Protein AF-A0A0F9VJ60-F1 (afdb_monomer_lite)

Secondary structure (DSSP, 8-state):
--HHHHHHHHHHHHHHHHHHHHHHHHHHHHHHHHHHHHHHHHH-TT-EE-S-SSS--EE--HHHHHHHHHHHHHHHHHHHHHHHHHHHHHHHHHHHHHHHHHHHHHHHHHHHTT-

Organism: NCBI:txid412755

Structure (mmCIF, N/CA/C/O backbone):
data_AF-A0A0F9VJ60-F1
#
_entry.id   AF-A0A0F9VJ60-F1
#
loop_
_atom_site.group_PDB
_atom_site.id
_atom_site.type_symbol
_atom_site.label_atom_id
_atom_site.label_alt_id
_atom_site.label_comp_id
_atom_site.label_asym_id
_atom_site.label_entity_id
_atom_site.label_seq_id
_atom_site.pdbx_PDB_ins_code
_atom_site.Cartn_x
_atom_site.Cartn_y
_atom_site.Cartn_z
_atom_site.occupancy
_atom_site.B_iso_or_equiv
_atom_site.auth_seq_id
_atom_site.auth_comp_id
_atom_site.auth_asym_id
_atom_site.auth_atom_id
_atom_site.pdbx_PDB_model_num
ATOM 1 N N . MET A 1 1 ? -27.289 -34.383 10.395 1.00 58.41 1 MET A N 1
ATOM 2 C CA . MET A 1 1 ? -25.890 -33.901 10.324 1.00 58.41 1 MET A CA 1
ATOM 3 C C . MET A 1 1 ? -25.323 -33.913 11.731 1.00 58.41 1 MET A C 1
ATOM 5 O O . MET A 1 1 ? -25.956 -33.350 12.614 1.00 58.41 1 MET A O 1
ATOM 9 N N . ASN A 1 2 ? -24.210 -34.610 11.958 1.00 81.31 2 ASN A N 1
ATOM 10 C CA . ASN A 1 2 ? -23.612 -34.744 13.290 1.00 81.31 2 ASN A CA 1
ATOM 11 C C . ASN A 1 2 ? -22.834 -33.462 13.659 1.00 81.31 2 ASN A C 1
ATOM 13 O O . ASN A 1 2 ? -22.365 -32.760 12.762 1.00 81.31 2 ASN A O 1
ATOM 17 N N . LYS A 1 3 ? -22.679 -33.135 14.951 1.00 82.12 3 LYS A N 1
ATOM 18 C CA . LYS A 1 3 ? -22.062 -31.863 15.404 1.00 82.12 3 LYS A CA 1
ATOM 19 C C . LYS A 1 3 ? -20.681 -31.603 14.775 1.00 82.12 3 LYS A C 1
ATOM 21 O O . LYS A 1 3 ? -20.392 -30.477 14.384 1.00 82.12 3 LYS A O 1
ATOM 26 N N . GLN A 1 4 ? -19.866 -32.645 14.609 1.00 86.06 4 GLN A N 1
ATOM 27 C CA . GLN A 1 4 ? -18.557 -32.558 13.948 1.00 86.06 4 GLN A CA 1
ATOM 28 C C . GLN A 1 4 ? -18.644 -32.151 12.468 1.00 86.06 4 GLN A C 1
ATOM 30 O O . GLN A 1 4 ? -17.876 -31.301 12.033 1.00 86.06 4 GLN A O 1
ATOM 35 N N . GLN A 1 5 ? -19.630 -32.652 11.719 1.00 88.00 5 GLN A N 1
ATOM 36 C CA . GLN A 1 5 ? -19.808 -32.319 10.297 1.00 88.00 5 GLN A CA 1
ATOM 37 C C . GLN A 1 5 ? -20.211 -30.850 10.090 1.00 88.00 5 GLN A C 1
ATOM 39 O O . GLN A 1 5 ? -19.849 -30.235 9.090 1.00 88.00 5 GLN A O 1
ATOM 44 N N . LEU A 1 6 ? -20.965 -30.275 11.035 1.00 86.88 6 LEU A N 1
ATOM 45 C CA . LEU A 1 6 ? -21.300 -28.846 11.034 1.00 86.88 6 LEU A CA 1
ATOM 46 C C . LEU A 1 6 ? -20.057 -27.984 11.275 1.00 86.88 6 LEU A C 1
ATOM 48 O O . LEU A 1 6 ? -19.849 -27.009 10.557 1.00 86.88 6 LEU A O 1
ATOM 52 N N . ILE A 1 7 ? -19.228 -28.358 12.252 1.00 87.56 7 ILE A N 1
ATOM 53 C CA . ILE A 1 7 ? -17.991 -27.639 12.582 1.00 87.56 7 ILE A CA 1
ATOM 54 C C . ILE A 1 7 ? -17.024 -27.664 11.397 1.00 87.56 7 ILE A C 1
ATOM 56 O O . ILE A 1 7 ? -16.535 -26.612 10.993 1.00 87.56 7 ILE A O 1
ATOM 60 N N . GLU A 1 8 ? -16.803 -28.833 10.793 1.00 86.25 8 GLU A N 1
ATOM 61 C CA . GLU A 1 8 ? -15.954 -28.963 9.605 1.00 86.25 8 GLU A CA 1
ATOM 62 C C . GLU A 1 8 ? -16.478 -28.109 8.449 1.00 86.25 8 GLU A C 1
ATOM 64 O O . GLU A 1 8 ? -15.718 -27.357 7.840 1.00 86.25 8 GLU A O 1
ATOM 69 N N . LYS A 1 9 ? -17.789 -28.152 8.180 1.00 90.50 9 LYS A N 1
ATOM 70 C CA . LYS A 1 9 ? -18.402 -27.349 7.116 1.00 90.50 9 LYS A CA 1
ATOM 71 C C . LYS A 1 9 ? -18.150 -25.849 7.311 1.00 90.50 9 LYS A C 1
ATOM 73 O O . LYS A 1 9 ? -17.712 -25.192 6.366 1.00 90.50 9 LYS A O 1
ATOM 78 N N . TYR A 1 10 ? -18.405 -25.310 8.506 1.00 90.56 10 TYR A N 1
ATOM 79 C CA . TYR A 1 10 ? -18.217 -23.879 8.779 1.00 90.56 10 TYR A CA 1
ATOM 80 C C . TYR A 1 10 ? -16.745 -23.468 8.785 1.00 90.56 10 TYR A C 1
ATOM 82 O O . TYR A 1 10 ? -16.410 -22.415 8.244 1.00 90.56 10 TYR A O 1
ATOM 90 N N . PHE A 1 11 ? -15.858 -24.313 9.317 1.00 91.69 11 PHE A N 1
ATOM 91 C CA . PHE A 1 11 ? -14.417 -24.074 9.283 1.00 91.69 11 PHE A CA 1
ATOM 92 C C . PHE A 1 11 ? -13.904 -23.937 7.844 1.00 91.69 11 PHE A C 1
ATOM 94 O O . PHE A 1 11 ? -13.225 -22.964 7.514 1.00 91.69 11 PHE A O 1
ATOM 101 N N . TRP A 1 12 ? -14.277 -24.863 6.955 1.00 92.69 12 TRP A N 1
ATOM 102 C CA . TRP A 1 12 ? -13.870 -24.816 5.548 1.00 92.69 12 TRP A CA 1
ATOM 103 C C . TRP A 1 12 ? -14.513 -23.668 4.773 1.00 92.69 12 TRP A C 1
ATOM 105 O O . TRP A 1 12 ? -13.903 -23.116 3.856 1.00 92.69 12 TRP A O 1
ATOM 115 N N . GLU A 1 13 ? -15.743 -23.285 5.111 1.00 91.88 13 GLU A N 1
ATOM 116 C CA . GLU A 1 13 ? -16.381 -22.114 4.514 1.00 91.88 13 GLU A CA 1
ATOM 117 C C . GLU A 1 13 ? -15.654 -20.820 4.899 1.00 91.88 13 GLU A C 1
ATOM 119 O O . GLU A 1 13 ? -15.341 -20.011 4.023 1.00 91.88 13 GLU A O 1
ATOM 124 N N . GLN A 1 14 ? -15.318 -20.657 6.180 1.00 91.94 14 GLN A N 1
ATOM 125 C CA . GLN A 1 14 ? -14.538 -19.523 6.661 1.00 91.94 14 GLN A CA 1
ATOM 126 C C . GLN A 1 14 ? -13.141 -19.505 6.032 1.00 91.94 14 GLN A C 1
ATOM 128 O O . GLN A 1 14 ? -12.744 -18.494 5.455 1.00 91.94 14 GLN A O 1
ATOM 133 N N . LYS A 1 15 ? -12.418 -20.631 6.059 1.00 91.50 15 LYS A N 1
ATOM 134 C CA . LYS A 1 15 ? -11.063 -20.702 5.496 1.00 91.50 15 LYS A CA 1
ATOM 135 C C . LYS A 1 15 ? -11.028 -20.408 4.008 1.00 91.50 15 LYS A C 1
ATOM 137 O O . LYS A 1 15 ? -10.141 -19.701 3.544 1.00 91.50 15 LYS A O 1
ATOM 142 N N . ARG A 1 16 ? -12.023 -20.875 3.257 1.00 93.62 16 ARG A N 1
ATOM 143 C CA . ARG A 1 16 ? -12.156 -20.537 1.839 1.00 93.62 16 ARG A CA 1
ATOM 144 C C . ARG A 1 16 ? -12.363 -19.039 1.626 1.00 93.62 16 ARG A C 1
ATOM 146 O O . ARG A 1 16 ? -11.722 -18.480 0.745 1.00 93.62 16 ARG A O 1
ATOM 153 N N . LYS A 1 17 ? -13.223 -18.387 2.419 1.00 92.88 17 LYS A N 1
ATOM 154 C CA . LYS A 1 17 ? -13.431 -16.930 2.334 1.00 92.88 17 LYS A CA 1
ATOM 155 C C . LYS A 1 17 ? -12.144 -16.167 2.646 1.00 92.88 17 LYS A C 1
ATOM 157 O O . LYS A 1 17 ? -11.799 -15.259 1.896 1.00 92.88 17 LYS A O 1
ATOM 162 N N . GLU A 1 18 ? -11.409 -16.568 3.682 1.00 93.12 18 GLU A N 1
ATOM 163 C CA . GLU A 1 18 ? -10.115 -15.968 4.042 1.00 93.12 18 GLU A CA 1
ATOM 164 C C . GLU A 1 18 ? -9.089 -16.112 2.909 1.00 93.12 18 GLU A C 1
ATOM 166 O O . GLU A 1 18 ? -8.468 -15.127 2.509 1.00 93.12 18 GLU A O 1
ATOM 171 N N . VAL A 1 19 ? -8.954 -17.313 2.337 1.00 95.56 19 VAL A N 1
ATOM 172 C CA . VAL A 1 19 ? -8.033 -17.576 1.221 1.00 95.56 19 VAL A CA 1
ATOM 173 C C . VAL A 1 19 ? -8.417 -16.771 -0.018 1.00 95.56 19 VAL A C 1
ATOM 175 O O . VAL A 1 19 ? -7.561 -16.095 -0.580 1.00 95.56 19 VAL A O 1
ATOM 178 N N . ILE A 1 20 ? -9.691 -16.784 -0.426 1.00 95.56 20 ILE A N 1
ATOM 179 C CA . ILE A 1 20 ? -10.157 -16.017 -1.593 1.00 95.56 20 ILE A CA 1
ATOM 180 C C . ILE A 1 20 ? -9.902 -14.525 -1.383 1.00 95.56 20 ILE A C 1
ATOM 182 O O . ILE A 1 20 ? -9.357 -13.870 -2.266 1.00 95.56 20 ILE A O 1
ATOM 186 N N . THR A 1 21 ? -10.239 -13.996 -0.206 1.00 94.62 21 THR A N 1
ATOM 187 C CA . THR A 1 21 ? -10.010 -12.583 0.124 1.00 94.62 21 THR A CA 1
ATOM 188 C C . THR A 1 21 ? -8.527 -12.236 0.048 1.00 94.62 21 THR A C 1
ATOM 190 O O . THR A 1 21 ? -8.158 -11.243 -0.569 1.00 94.62 21 THR A O 1
ATOM 193 N N . THR A 1 22 ? -7.665 -13.088 0.604 1.00 96.00 22 THR A N 1
ATOM 194 C CA . THR A 1 22 ? -6.210 -12.890 0.579 1.00 96.00 22 THR A CA 1
ATOM 195 C C . THR A 1 22 ? -5.672 -12.888 -0.852 1.00 96.00 22 THR A C 1
ATOM 197 O O . THR A 1 22 ? -4.907 -12.000 -1.223 1.00 96.00 22 THR A O 1
ATOM 200 N N . VAL A 1 23 ? -6.110 -13.835 -1.687 1.00 97.00 23 VAL A N 1
ATOM 201 C CA . VAL A 1 23 ? -5.720 -13.901 -3.103 1.00 97.00 23 VAL A CA 1
ATOM 202 C C . VAL A 1 23 ? -6.180 -12.652 -3.854 1.00 97.00 23 VAL A C 1
ATOM 204 O O . VAL A 1 23 ? -5.394 -12.071 -4.597 1.00 97.00 23 VAL A O 1
ATOM 207 N N . LEU A 1 24 ? -7.415 -12.192 -3.631 1.00 96.88 24 LEU A N 1
ATOM 208 C CA . LEU A 1 24 ? -7.934 -10.972 -4.253 1.00 96.88 24 LEU A CA 1
ATOM 209 C C . LEU A 1 24 ? -7.139 -9.728 -3.843 1.00 96.88 24 LEU A C 1
ATOM 211 O O . LEU A 1 24 ? -6.864 -8.887 -4.696 1.00 96.88 24 LEU A O 1
ATOM 215 N N . ILE A 1 25 ? -6.725 -9.626 -2.577 1.00 96.50 25 ILE A N 1
ATOM 216 C CA . ILE A 1 25 ? -5.869 -8.531 -2.099 1.00 96.50 25 ILE A CA 1
ATOM 217 C C . ILE A 1 25 ? -4.517 -8.554 -2.819 1.00 96.50 25 ILE A C 1
ATOM 219 O O . ILE A 1 25 ? -4.088 -7.524 -3.334 1.00 96.50 25 ILE A O 1
ATOM 223 N N . ILE A 1 26 ? -3.866 -9.718 -2.910 1.00 96.75 26 ILE A N 1
ATOM 224 C CA . ILE A 1 26 ? -2.574 -9.858 -3.601 1.00 96.75 26 ILE A CA 1
ATOM 225 C C . ILE A 1 26 ? -2.709 -9.466 -5.076 1.00 96.75 26 ILE A C 1
ATOM 227 O O . ILE A 1 26 ? -1.915 -8.672 -5.576 1.00 96.75 26 ILE A O 1
ATOM 231 N N . VAL A 1 27 ? -3.737 -9.971 -5.765 1.00 97.44 27 VAL A N 1
ATOM 232 C CA . VAL A 1 27 ? -4.007 -9.619 -7.167 1.00 97.44 27 VAL A CA 1
ATOM 233 C C . VAL A 1 27 ? -4.266 -8.119 -7.314 1.00 97.44 27 VAL A C 1
ATOM 235 O O . VAL A 1 27 ? -3.711 -7.494 -8.214 1.00 97.44 27 VAL A O 1
ATOM 238 N N . GLY A 1 28 ? -5.043 -7.519 -6.410 1.00 96.94 28 GLY A N 1
ATOM 239 C CA . GLY A 1 28 ? -5.298 -6.079 -6.396 1.00 96.94 28 GLY A CA 1
ATOM 240 C C . GLY A 1 28 ? -4.017 -5.251 -6.258 1.00 96.94 28 GLY A C 1
ATOM 241 O O . GLY A 1 28 ? -3.820 -4.299 -7.010 1.00 96.94 28 GLY A O 1
ATOM 242 N N . ILE A 1 29 ? -3.109 -5.648 -5.361 1.00 96.25 29 ILE A N 1
ATOM 243 C CA . ILE A 1 29 ? -1.803 -4.995 -5.188 1.00 96.25 29 ILE A CA 1
ATOM 244 C C . ILE A 1 29 ? -0.958 -5.116 -6.462 1.00 96.25 29 ILE A C 1
ATOM 246 O O . ILE A 1 29 ? -0.391 -4.123 -6.912 1.00 96.25 29 ILE A O 1
ATOM 250 N N . LEU A 1 30 ? -0.902 -6.298 -7.082 1.00 97.06 30 LEU A N 1
ATOM 251 C CA . LEU A 1 30 ? -0.154 -6.499 -8.329 1.00 97.06 30 LEU A CA 1
ATOM 252 C C . LEU A 1 30 ? -0.692 -5.627 -9.472 1.00 97.06 30 LEU A C 1
ATOM 254 O O . LEU A 1 30 ? 0.095 -5.041 -10.216 1.00 97.06 30 LEU A O 1
ATOM 258 N N . VAL A 1 31 ? -2.017 -5.500 -9.590 1.00 97.56 31 VAL A N 1
ATOM 259 C CA . VAL A 1 31 ? -2.656 -4.612 -10.574 1.00 97.56 31 VAL A CA 1
ATOM 260 C C . VAL A 1 31 ? -2.311 -3.149 -10.295 1.00 97.56 31 VAL A C 1
ATOM 262 O O . VAL A 1 31 ? -1.965 -2.425 -11.226 1.00 97.56 31 VAL A O 1
ATOM 265 N N . LEU A 1 32 ? -2.347 -2.709 -9.034 1.00 96.50 32 LEU A N 1
ATOM 266 C CA . LEU A 1 32 ? -1.962 -1.344 -8.660 1.00 96.50 32 LEU A CA 1
ATOM 267 C C . LEU A 1 32 ? -0.504 -1.043 -9.013 1.00 96.50 32 LEU A C 1
ATOM 269 O O . LEU A 1 32 ? -0.234 -0.018 -9.633 1.00 96.50 32 LEU A O 1
ATOM 273 N N . ILE A 1 33 ? 0.420 -1.947 -8.676 1.00 97.44 33 ILE A N 1
ATOM 274 C CA . ILE A 1 33 ? 1.840 -1.835 -9.036 1.00 97.44 33 ILE A CA 1
ATOM 275 C C . ILE A 1 33 ? 1.987 -1.666 -10.550 1.00 97.44 33 ILE A C 1
ATOM 277 O O . ILE A 1 33 ? 2.665 -0.750 -11.011 1.00 97.44 33 ILE A O 1
ATOM 281 N N . TYR A 1 34 ? 1.312 -2.510 -11.329 1.00 96.88 34 TYR A N 1
ATOM 282 C CA . TYR A 1 34 ? 1.361 -2.447 -12.785 1.00 96.88 34 TYR A CA 1
ATOM 283 C C . TYR A 1 34 ? 0.826 -1.114 -13.337 1.00 96.88 34 TYR A C 1
ATOM 285 O O . TYR A 1 34 ? 1.474 -0.491 -14.179 1.00 96.88 34 TYR A O 1
ATOM 293 N N . LEU A 1 35 ? -0.316 -0.634 -12.831 1.00 97.56 35 LEU A N 1
ATOM 294 C CA . LEU A 1 35 ? -0.905 0.645 -13.242 1.00 97.56 35 LEU A CA 1
ATOM 295 C C . LEU A 1 35 ? 0.000 1.835 -12.906 1.00 97.56 35 LEU A C 1
ATOM 297 O O . LEU A 1 35 ? 0.200 2.702 -13.755 1.00 97.56 35 LEU A O 1
ATOM 301 N N . ILE A 1 36 ? 0.580 1.863 -11.702 1.00 96.19 36 ILE A N 1
ATOM 302 C CA . ILE A 1 36 ? 1.548 2.891 -11.293 1.00 96.19 36 ILE A CA 1
ATOM 303 C C . ILE A 1 36 ? 2.757 2.872 -12.231 1.00 96.19 36 ILE A C 1
ATOM 305 O O . ILE A 1 36 ? 3.192 3.927 -12.689 1.00 96.19 36 ILE A O 1
ATOM 309 N N . GLY A 1 37 ? 3.259 1.682 -12.571 1.00 95.81 37 GLY A N 1
ATOM 310 C CA . GLY A 1 37 ? 4.351 1.510 -13.523 1.00 95.81 37 GLY A CA 1
ATOM 311 C C . GLY A 1 37 ? 4.043 2.100 -14.899 1.00 95.81 37 GLY A C 1
ATOM 312 O O . GLY A 1 37 ? 4.852 2.855 -15.434 1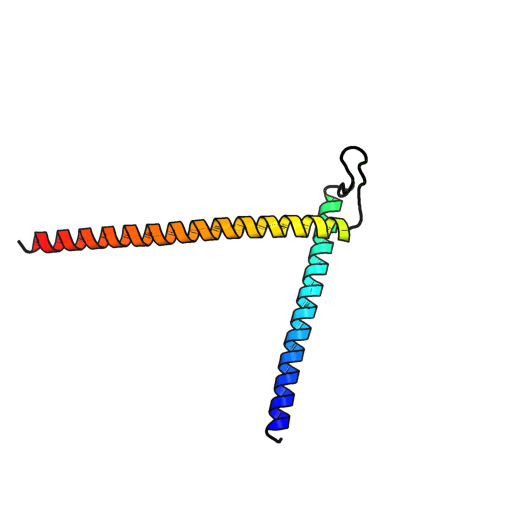.00 95.81 37 GLY A O 1
ATOM 313 N N . ILE A 1 38 ? 2.856 1.816 -15.452 1.00 96.56 38 ILE A N 1
ATOM 314 C CA . ILE A 1 38 ? 2.411 2.382 -16.738 1.00 96.56 38 ILE A CA 1
ATOM 315 C C . ILE A 1 38 ? 2.335 3.905 -16.661 1.00 96.56 38 ILE A C 1
ATOM 317 O O . ILE A 1 38 ? 2.837 4.592 -17.550 1.00 96.56 38 ILE A O 1
ATOM 321 N N . ILE A 1 39 ? 1.686 4.438 -15.623 1.00 96.50 39 ILE A N 1
ATOM 322 C CA . ILE A 1 39 ? 1.503 5.884 -15.458 1.00 96.50 39 ILE A CA 1
ATOM 323 C C . ILE A 1 39 ? 2.864 6.573 -15.344 1.00 96.50 39 ILE A C 1
ATOM 325 O O . ILE A 1 39 ? 3.088 7.577 -16.015 1.00 96.50 39 ILE A O 1
ATOM 329 N N . SER A 1 40 ? 3.784 6.007 -14.560 1.00 94.88 40 SER A N 1
ATOM 330 C CA . SER A 1 40 ? 5.137 6.536 -14.414 1.00 94.88 40 SER A CA 1
ATOM 331 C C . SER A 1 40 ? 5.883 6.551 -15.741 1.00 94.88 40 SER A C 1
ATOM 333 O O . SER A 1 40 ? 6.425 7.587 -16.096 1.00 94.88 40 SER A O 1
ATOM 335 N N . LEU A 1 41 ? 5.888 5.445 -16.490 1.00 95.00 41 LEU A N 1
ATOM 336 C CA . LEU A 1 41 ? 6.596 5.363 -17.775 1.00 95.00 41 LEU A CA 1
ATOM 337 C C . LEU A 1 41 ? 5.964 6.231 -18.866 1.00 95.00 41 LEU A C 1
ATOM 339 O O . LEU A 1 41 ? 6.620 6.599 -19.834 1.00 95.00 41 LEU A O 1
ATOM 343 N N . LYS A 1 42 ? 4.682 6.579 -18.722 1.00 95.62 42 LYS A N 1
ATOM 344 C CA . LYS A 1 42 ? 4.023 7.545 -19.602 1.00 95.62 42 LYS A CA 1
ATOM 345 C C . LYS A 1 42 ? 4.484 8.982 -19.334 1.00 95.62 42 LYS A C 1
ATOM 347 O O . LYS A 1 42 ? 4.474 9.789 -20.258 1.00 95.62 42 LYS A O 1
ATOM 352 N N . ILE A 1 43 ? 4.826 9.303 -18.086 1.00 93.88 43 ILE A N 1
ATOM 353 C CA . ILE A 1 43 ? 5.317 10.627 -17.680 1.00 93.88 43 ILE A CA 1
ATOM 354 C C . ILE A 1 43 ? 6.822 10.740 -17.943 1.00 93.88 43 ILE A C 1
ATOM 356 O O . ILE A 1 43 ? 7.262 11.741 -18.498 1.00 93.88 43 ILE A O 1
ATOM 360 N N . ASP A 1 44 ? 7.579 9.705 -17.580 1.00 91.88 44 ASP A N 1
ATOM 361 C CA . ASP A 1 44 ? 9.021 9.600 -17.777 1.00 91.88 44 ASP A CA 1
ATOM 362 C C . ASP A 1 44 ? 9.370 8.285 -18.504 1.00 91.88 44 ASP A C 1
ATOM 364 O O . ASP A 1 44 ? 9.516 7.231 -17.871 1.00 91.88 44 ASP A O 1
ATOM 368 N N . PRO A 1 45 ? 9.467 8.321 -19.846 1.00 90.94 45 PRO A N 1
ATOM 369 C CA . PRO A 1 45 ? 9.749 7.140 -20.659 1.00 90.94 45 PRO A CA 1
ATOM 370 C C . PRO A 1 45 ? 11.146 6.560 -20.447 1.00 90.94 45 PRO A C 1
ATOM 372 O O . PRO A 1 45 ? 11.370 5.397 -20.787 1.00 90.94 45 PRO A O 1
ATOM 375 N N . GLU A 1 46 ? 12.084 7.345 -19.906 1.00 89.50 46 GLU A N 1
ATOM 376 C CA . GLU A 1 46 ? 13.433 6.866 -19.608 1.00 89.50 46 GLU A CA 1
ATOM 377 C C . GLU A 1 46 ? 13.422 5.874 -18.436 1.00 89.50 46 GLU A C 1
ATOM 379 O O . GLU A 1 46 ? 14.327 5.050 -18.323 1.00 89.50 46 GLU A O 1
ATOM 384 N N . GLY A 1 47 ? 12.350 5.860 -17.636 1.00 90.06 47 GLY A N 1
ATOM 385 C CA . GLY A 1 47 ? 12.146 4.922 -16.540 1.00 90.06 47 GLY A CA 1
ATOM 386 C C . GLY A 1 47 ? 12.818 5.377 -15.252 1.00 90.06 47 GLY A C 1
ATOM 387 O O . GLY A 1 47 ? 12.962 6.564 -14.991 1.00 90.06 47 GLY A O 1
ATOM 388 N N . ILE A 1 48 ? 13.188 4.423 -14.399 1.00 89.06 48 ILE A N 1
ATOM 389 C CA . ILE A 1 48 ? 13.867 4.740 -13.135 1.00 89.06 48 ILE A CA 1
ATOM 390 C C . ILE A 1 48 ? 15.353 4.434 -13.246 1.00 89.06 48 ILE A C 1
ATOM 392 O O . ILE A 1 48 ? 15.727 3.350 -13.698 1.00 89.06 48 ILE A O 1
ATOM 396 N N . ASN A 1 49 ? 16.196 5.355 -12.780 1.00 89.06 49 ASN A N 1
ATOM 397 C CA . ASN A 1 49 ? 17.611 5.068 -12.590 1.00 89.06 49 ASN A CA 1
ATOM 398 C C . ASN A 1 49 ? 17.787 4.211 -11.330 1.00 89.06 49 ASN A C 1
ATOM 400 O O . ASN A 1 49 ? 17.543 4.662 -10.212 1.00 89.06 49 ASN A O 1
ATOM 404 N N . ILE A 1 50 ? 18.195 2.966 -11.536 1.00 84.62 50 ILE A N 1
ATOM 405 C CA . ILE A 1 50 ? 18.549 1.993 -10.495 1.00 84.62 50 ILE A CA 1
ATOM 406 C C . ILE A 1 50 ? 20.070 1.782 -10.406 1.00 84.62 50 ILE A C 1
ATOM 408 O O . ILE A 1 50 ? 20.530 1.006 -9.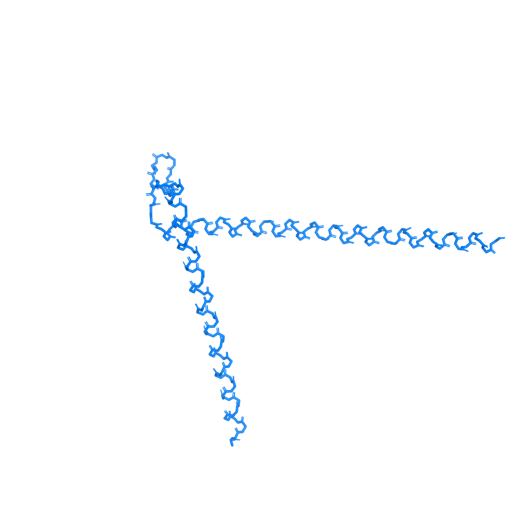571 1.00 84.62 50 ILE A O 1
ATOM 412 N N . GLY A 1 51 ? 20.847 2.468 -11.249 1.00 82.44 51 GLY A N 1
ATOM 413 C CA . GLY A 1 51 ? 22.307 2.508 -11.199 1.00 82.44 51 GLY A CA 1
ATOM 414 C C . GLY A 1 51 ? 22.853 3.558 -10.229 1.00 82.44 51 GLY A C 1
ATOM 415 O O . GLY A 1 51 ? 22.118 4.227 -9.497 1.00 82.44 51 GLY A O 1
ATOM 416 N N . SER A 1 52 ? 24.176 3.704 -10.213 1.00 83.00 52 SER A N 1
ATOM 417 C CA . SER A 1 52 ? 24.841 4.744 -9.426 1.00 83.00 52 SER A CA 1
ATOM 418 C C . SER A 1 52 ? 24.856 6.072 -10.195 1.00 83.00 52 SER A C 1
ATOM 420 O O . SER A 1 52 ? 24.472 6.150 -11.362 1.00 83.00 52 SER A O 1
ATOM 422 N N . LYS A 1 53 ? 25.315 7.150 -9.549 1.00 82.81 53 LYS A N 1
ATOM 423 C CA . LYS A 1 53 ? 25.531 8.427 -10.249 1.00 82.81 53 LYS A CA 1
ATOM 424 C C . LYS A 1 53 ? 26.656 8.351 -11.289 1.00 82.81 53 LYS A C 1
ATOM 426 O O . LYS A 1 53 ? 26.660 9.155 -12.212 1.00 82.81 53 LYS A O 1
ATOM 431 N N . GLU A 1 54 ? 27.599 7.429 -11.111 1.00 89.50 54 GLU A N 1
ATOM 432 C CA . GLU A 1 54 ? 28.774 7.261 -11.974 1.00 89.50 54 GLU A CA 1
ATOM 433 C C . GLU A 1 54 ? 28.479 6.311 -13.144 1.00 89.50 54 GLU A C 1
ATOM 435 O O . GLU A 1 54 ? 28.961 6.532 -14.250 1.00 89.50 54 GLU A O 1
ATOM 440 N N . GLU A 1 55 ? 27.615 5.316 -12.925 1.00 86.50 55 GLU A N 1
ATOM 441 C CA . GLU A 1 55 ? 27.138 4.372 -13.938 1.00 86.50 55 GLU A CA 1
ATOM 442 C C . GLU A 1 55 ? 25.603 4.283 -13.874 1.00 86.50 55 GLU A C 1
ATOM 444 O O . GLU A 1 55 ? 25.050 3.391 -13.214 1.00 86.50 55 GLU A O 1
ATOM 449 N N . PRO A 1 56 ? 24.886 5.236 -14.504 1.00 85.88 56 PRO A N 1
ATOM 450 C CA . PRO A 1 56 ? 23.433 5.231 -14.499 1.00 85.88 56 PRO A CA 1
ATOM 451 C C . PRO A 1 56 ? 22.913 4.049 -15.316 1.00 85.88 56 PRO A C 1
ATOM 453 O O . PRO A 1 56 ? 23.324 3.817 -16.454 1.00 85.88 56 PRO A O 1
ATOM 456 N N . TYR A 1 57 ? 21.968 3.317 -14.738 1.00 86.56 57 TYR A N 1
ATOM 457 C CA . TYR A 1 57 ? 21.279 2.222 -15.405 1.00 86.56 57 TYR A CA 1
ATOM 458 C C . TYR A 1 57 ? 19.784 2.426 -15.230 1.00 86.56 57 TYR A C 1
ATOM 460 O O . TYR A 1 57 ? 19.264 2.367 -14.115 1.00 86.56 57 TYR A O 1
ATOM 468 N N . ASN A 1 58 ? 19.097 2.676 -16.341 1.00 89.81 58 ASN A N 1
ATOM 469 C CA . ASN A 1 58 ? 17.671 2.946 -16.331 1.00 89.81 58 ASN A CA 1
ATOM 470 C C . ASN A 1 58 ? 16.876 1.670 -16.616 1.00 89.81 58 ASN A C 1
ATOM 472 O O . ASN A 1 58 ? 17.095 0.993 -17.622 1.00 89.81 58 ASN A O 1
ATOM 476 N N . SER A 1 59 ? 15.922 1.356 -15.741 1.00 90.69 59 SER A N 1
ATOM 477 C CA . SER A 1 59 ? 14.949 0.292 -15.973 1.00 90.69 59 SER A CA 1
ATOM 478 C C . SER A 1 59 ? 13.629 0.868 -16.457 1.00 90.69 59 SER A C 1
ATOM 480 O O . SER A 1 59 ? 12.962 1.617 -15.743 1.00 90.69 59 SER A O 1
ATOM 482 N N . THR A 1 60 ? 13.198 0.392 -17.622 1.00 92.94 60 THR A N 1
ATOM 483 C CA . THR A 1 60 ? 11.870 0.636 -18.203 1.00 92.94 60 THR A CA 1
ATOM 484 C C . THR A 1 60 ? 10.894 -0.520 -17.958 1.00 92.94 60 THR A C 1
ATOM 486 O O . THR A 1 60 ? 9.786 -0.538 -18.492 1.00 92.94 60 THR A O 1
ATOM 489 N N . ASN A 1 61 ? 11.271 -1.512 -17.141 1.00 94.81 61 ASN A N 1
ATOM 490 C CA . ASN A 1 61 ? 10.365 -2.595 -16.772 1.00 94.81 61 ASN A CA 1
ATOM 491 C C . ASN A 1 61 ? 9.196 -2.039 -15.941 1.00 94.81 61 ASN A C 1
ATOM 493 O O . ASN A 1 61 ? 9.394 -1.561 -14.824 1.00 94.81 61 ASN A O 1
ATOM 497 N N . VAL A 1 62 ? 7.977 -2.157 -16.476 1.00 94.69 62 VAL A N 1
ATOM 498 C CA . VAL A 1 62 ? 6.738 -1.636 -15.874 1.00 94.69 62 VAL A CA 1
ATOM 499 C C . VAL A 1 62 ? 6.559 -2.098 -14.426 1.00 94.69 62 VAL A C 1
ATOM 501 O O . VAL A 1 62 ? 6.215 -1.293 -13.566 1.00 94.69 62 VAL A O 1
ATOM 504 N N . PHE A 1 63 ? 6.826 -3.372 -14.128 1.00 95.06 63 PHE A N 1
ATOM 505 C CA . PHE A 1 63 ? 6.696 -3.897 -12.769 1.00 95.06 63 PHE A CA 1
ATOM 506 C C . PHE A 1 63 ? 7.776 -3.357 -11.835 1.00 95.06 63 PHE A C 1
ATOM 508 O O . PHE A 1 63 ? 7.462 -3.015 -10.700 1.00 95.06 63 PHE A O 1
ATOM 515 N N . ALA A 1 64 ? 9.025 -3.249 -12.293 1.00 92.25 64 ALA A N 1
ATOM 516 C CA . ALA A 1 64 ? 10.113 -2.712 -11.475 1.00 92.25 64 ALA A CA 1
ATOM 517 C C . ALA A 1 64 ? 9.884 -1.229 -11.137 1.00 92.25 64 ALA A C 1
ATOM 519 O O . ALA A 1 64 ? 9.978 -0.836 -9.976 1.00 92.25 64 ALA A O 1
ATOM 520 N N . VAL A 1 65 ? 9.507 -0.430 -12.141 1.00 94.62 65 VAL A N 1
ATOM 521 C CA . VAL A 1 65 ? 9.147 0.988 -11.984 1.00 94.62 65 VAL A CA 1
ATOM 522 C C . VAL A 1 65 ? 7.945 1.137 -11.056 1.00 94.62 65 VAL A C 1
ATOM 524 O O . VAL A 1 65 ? 7.978 1.914 -10.103 1.00 94.62 65 VAL A O 1
ATOM 527 N N . GLY A 1 66 ? 6.892 0.356 -11.299 1.00 95.00 66 GLY A N 1
ATOM 528 C CA . GLY A 1 66 ? 5.687 0.362 -10.481 1.00 95.00 66 GLY A CA 1
ATOM 529 C C . GLY A 1 66 ? 5.960 -0.000 -9.025 1.00 95.00 66 GLY A C 1
ATOM 530 O O . GLY A 1 66 ? 5.452 0.661 -8.123 1.00 95.00 66 GLY A O 1
ATOM 531 N N . LEU A 1 67 ? 6.795 -1.015 -8.784 1.00 95.19 67 LEU A N 1
ATOM 532 C CA . LEU A 1 67 ? 7.150 -1.464 -7.441 1.00 95.19 67 LEU A CA 1
ATOM 533 C C . LEU A 1 67 ? 7.964 -0.401 -6.702 1.00 95.19 67 LEU A C 1
ATOM 535 O O . LEU A 1 67 ? 7.689 -0.126 -5.537 1.00 95.19 67 LEU A O 1
ATOM 539 N N . PHE A 1 68 ? 8.931 0.220 -7.379 1.00 93.75 68 PHE A N 1
ATOM 540 C CA . PHE A 1 68 ? 9.733 1.304 -6.818 1.00 93.75 68 PHE A CA 1
ATOM 541 C C . PHE A 1 68 ? 8.856 2.461 -6.329 1.00 93.75 68 PHE A C 1
ATOM 543 O O . PHE A 1 68 ? 8.924 2.848 -5.160 1.00 93.75 68 PHE A O 1
ATOM 550 N N . TRP A 1 69 ? 7.958 2.955 -7.183 1.00 93.69 69 TRP A N 1
ATOM 551 C CA . TRP A 1 69 ? 7.035 4.024 -6.806 1.00 93.69 69 TRP A CA 1
ATOM 552 C C . TRP A 1 69 ? 6.023 3.594 -5.752 1.00 93.69 69 TRP A C 1
ATOM 554 O O . TRP A 1 69 ? 5.727 4.368 -4.844 1.00 93.69 69 TRP A O 1
ATOM 564 N N . PHE A 1 70 ? 5.523 2.360 -5.816 1.00 95.38 70 PHE A N 1
ATOM 565 C CA . PHE A 1 70 ? 4.627 1.822 -4.796 1.00 95.38 70 PHE A CA 1
ATOM 566 C C . PHE A 1 70 ? 5.288 1.804 -3.409 1.00 95.38 70 PHE A C 1
ATOM 568 O O . PHE A 1 70 ? 4.657 2.197 -2.426 1.00 95.38 70 PHE A O 1
ATOM 575 N N . MET A 1 71 ? 6.569 1.425 -3.317 1.00 94.69 71 MET A N 1
ATOM 576 C CA . MET A 1 71 ? 7.326 1.488 -2.062 1.00 94.69 71 MET A CA 1
ATOM 577 C C . MET A 1 71 ? 7.465 2.926 -1.556 1.00 94.69 71 MET A C 1
ATOM 579 O O . MET A 1 71 ? 7.183 3.182 -0.386 1.00 94.69 71 MET A O 1
ATOM 583 N N . ILE A 1 72 ? 7.829 3.872 -2.429 1.00 93.88 72 ILE A N 1
ATOM 584 C CA . ILE A 1 72 ? 7.938 5.294 -2.065 1.00 93.88 72 ILE A CA 1
ATOM 585 C C . ILE A 1 72 ? 6.602 5.818 -1.533 1.00 93.88 72 ILE A C 1
ATOM 587 O O . ILE A 1 72 ? 6.552 6.397 -0.448 1.00 93.88 72 ILE A O 1
ATOM 591 N N . LEU A 1 73 ? 5.508 5.579 -2.259 1.00 94.81 73 LEU A N 1
ATOM 592 C CA . LEU A 1 73 ? 4.168 6.011 -1.860 1.00 94.81 73 LEU A CA 1
ATOM 593 C C . LEU A 1 73 ? 3.737 5.380 -0.533 1.00 94.81 73 LEU A C 1
ATOM 595 O O . LEU A 1 73 ? 3.119 6.056 0.289 1.00 94.81 73 LEU A O 1
ATOM 599 N N . THR A 1 74 ? 4.091 4.116 -0.294 1.00 94.50 74 THR A N 1
ATOM 600 C CA . THR A 1 74 ? 3.796 3.420 0.967 1.00 94.50 74 THR A CA 1
ATOM 601 C C . THR A 1 74 ? 4.526 4.072 2.140 1.00 94.50 74 THR A C 1
ATOM 603 O O . THR A 1 74 ? 3.898 4.381 3.152 1.00 94.50 74 THR A O 1
ATOM 606 N N . VAL A 1 75 ? 5.826 4.348 1.996 1.00 95.88 75 VAL A N 1
ATOM 607 C CA . VAL A 1 75 ? 6.626 5.021 3.032 1.00 95.88 75 VAL A CA 1
ATOM 608 C C . VAL A 1 75 ? 6.088 6.424 3.307 1.00 95.88 75 VAL A C 1
ATOM 610 O O . VAL A 1 75 ? 5.866 6.777 4.464 1.00 95.88 75 VAL A O 1
ATOM 613 N N . LEU A 1 76 ? 5.810 7.207 2.261 1.00 95.69 76 LEU A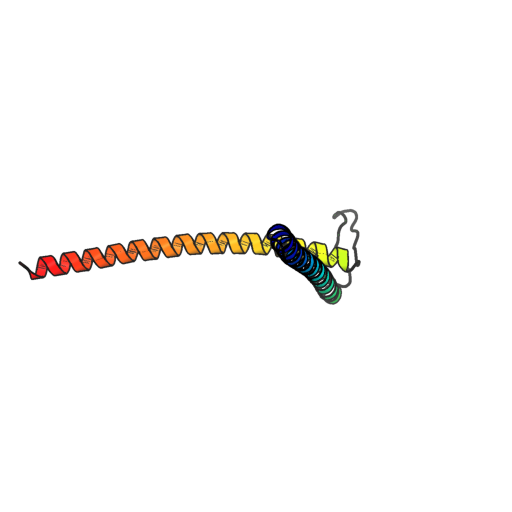 N 1
ATOM 614 C CA . LEU A 1 76 ? 5.213 8.535 2.411 1.00 95.69 76 LEU A CA 1
ATOM 615 C C . LEU A 1 76 ? 3.869 8.459 3.141 1.00 95.69 76 LEU A C 1
ATOM 617 O O . LEU A 1 76 ? 3.650 9.209 4.088 1.00 95.69 76 LEU A O 1
ATOM 621 N N . SER A 1 77 ? 2.998 7.521 2.764 1.00 94.94 77 SER A N 1
ATOM 622 C CA . SER A 1 77 ? 1.693 7.335 3.408 1.00 94.94 77 SER A CA 1
ATOM 623 C C . SER A 1 77 ? 1.828 7.016 4.898 1.00 94.94 77 SER A C 1
ATOM 625 O O . SER A 1 77 ? 1.086 7.572 5.703 1.00 94.94 77 SER A O 1
ATOM 627 N N . MET A 1 78 ? 2.799 6.180 5.287 1.00 95.31 78 MET A N 1
ATOM 628 C CA . MET A 1 78 ? 3.075 5.886 6.700 1.00 95.31 78 MET A CA 1
ATOM 629 C C . MET A 1 78 ? 3.526 7.131 7.467 1.00 95.31 78 MET A C 1
ATOM 631 O O . MET A 1 78 ? 3.055 7.370 8.578 1.00 95.31 78 MET A O 1
ATOM 635 N N . VAL A 1 79 ? 4.398 7.945 6.869 1.00 94.38 79 VAL A N 1
ATOM 636 C CA . VAL A 1 79 ? 4.859 9.202 7.473 1.00 94.38 79 VAL A CA 1
ATOM 637 C C . VAL A 1 79 ? 3.689 10.171 7.654 1.00 94.38 79 VAL A C 1
ATOM 639 O O . VAL A 1 79 ? 3.477 10.666 8.760 1.00 94.38 79 VAL A O 1
ATOM 642 N N . PHE A 1 80 ? 2.885 10.398 6.611 1.00 95.12 80 PHE A N 1
ATOM 643 C CA . PHE A 1 80 ? 1.705 11.266 6.684 1.00 95.12 80 PHE A CA 1
ATOM 644 C C . PHE A 1 80 ? 0.687 10.779 7.716 1.00 95.12 80 PHE A C 1
ATOM 646 O O . PHE A 1 80 ? 0.166 11.586 8.485 1.00 95.12 80 PHE A O 1
ATOM 653 N N . PHE A 1 81 ? 0.436 9.470 7.774 1.00 94.94 81 PHE A N 1
ATOM 654 C CA . PHE A 1 81 ? -0.440 8.880 8.781 1.00 94.94 81 PHE A CA 1
ATOM 655 C C . PHE A 1 81 ? 0.087 9.124 10.201 1.00 94.94 81 PHE A C 1
ATOM 657 O O . PHE A 1 81 ? -0.671 9.553 11.067 1.00 94.94 81 PHE A O 1
ATOM 664 N N . GLY A 1 82 ? 1.391 8.929 10.430 1.00 93.94 82 GLY A N 1
ATOM 665 C CA . GLY A 1 82 ? 2.028 9.205 11.719 1.00 93.94 82 GLY A CA 1
ATOM 666 C C . GLY A 1 82 ? 1.898 10.669 12.147 1.00 93.94 82 GLY A C 1
ATOM 667 O O . GLY A 1 82 ? 1.510 10.948 13.280 1.00 93.94 82 GLY A O 1
ATOM 668 N N . PHE A 1 83 ? 2.143 11.613 11.234 1.00 94.31 83 PHE A N 1
ATOM 669 C CA . PHE A 1 83 ? 1.929 13.040 11.500 1.00 94.31 83 PHE A CA 1
ATOM 670 C C . PHE A 1 83 ? 0.463 13.363 11.803 1.00 94.31 83 PHE A C 1
ATOM 672 O O . PHE A 1 83 ? 0.182 14.073 12.768 1.00 94.31 83 PHE A O 1
ATOM 679 N N . GLY A 1 84 ? -0.473 12.825 11.018 1.00 94.69 84 GLY A N 1
ATOM 680 C CA . GLY A 1 84 ? -1.907 13.009 11.242 1.00 94.69 84 GLY A CA 1
ATOM 681 C C . GLY A 1 84 ? -2.355 12.485 12.606 1.00 94.69 84 GLY A C 1
ATOM 682 O O . GLY A 1 84 ? -3.113 13.156 13.301 1.00 94.69 84 GLY A O 1
ATOM 683 N N . TRP A 1 85 ? -1.826 11.335 13.028 1.00 94.88 85 TRP A N 1
ATOM 684 C CA . TRP A 1 85 ? -2.088 10.766 14.347 1.00 94.88 85 TRP A CA 1
ATOM 685 C C . TRP A 1 85 ? -1.588 11.666 15.482 1.00 94.88 85 TRP A C 1
ATOM 687 O O . TRP A 1 85 ? -2.316 11.924 16.436 1.00 94.88 85 TRP A O 1
ATOM 697 N N . ILE A 1 86 ? -0.371 12.205 15.367 1.00 95.06 86 ILE A N 1
ATOM 698 C CA . ILE A 1 86 ? 0.174 13.143 16.361 1.00 95.06 86 ILE A CA 1
ATOM 699 C C . ILE A 1 86 ? -0.695 14.404 16.448 1.00 95.06 86 ILE A C 1
ATOM 701 O O . ILE A 1 86 ? -1.027 14.846 17.547 1.00 95.06 86 ILE A O 1
ATOM 705 N N . LEU A 1 87 ? -1.094 14.970 15.305 1.00 94.44 87 LEU A N 1
ATOM 706 C CA . LEU A 1 87 ? -1.975 16.140 15.275 1.00 94.44 87 LEU A CA 1
ATOM 707 C C . LEU A 1 87 ? -3.335 15.851 15.912 1.00 94.44 87 LEU A C 1
ATOM 709 O O . LEU A 1 87 ? -3.836 16.689 16.657 1.00 94.44 87 LEU A O 1
ATOM 713 N N . TYR A 1 88 ? -3.903 14.671 15.655 1.00 94.69 88 TYR A N 1
ATOM 714 C CA . TYR A 1 88 ? -5.140 14.223 16.287 1.00 94.69 88 TYR A CA 1
ATOM 715 C C . TYR A 1 88 ? -5.015 14.219 17.817 1.00 94.69 88 TYR A C 1
ATOM 717 O O . TYR A 1 88 ? -5.833 14.849 18.485 1.00 94.69 88 TYR A O 1
ATOM 725 N N . LEU A 1 89 ? -3.954 13.613 18.366 1.00 94.38 89 LEU A N 1
ATOM 726 C CA . LEU A 1 89 ? -3.725 13.572 19.816 1.00 94.38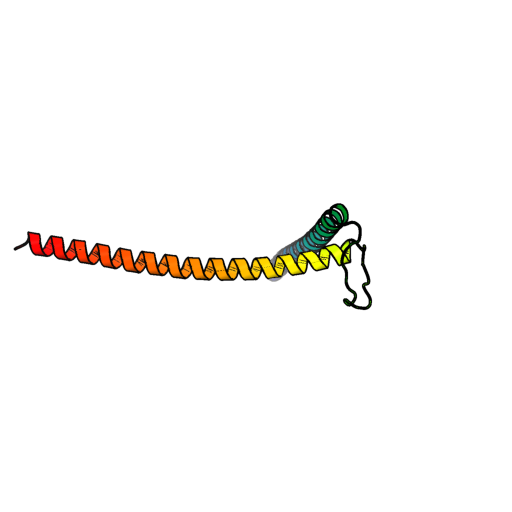 89 LEU A CA 1
ATOM 727 C C . LEU A 1 89 ? -3.577 14.972 20.427 1.00 94.38 89 LEU A C 1
ATOM 729 O O . LEU A 1 89 ? -4.149 15.260 21.477 1.00 94.38 89 LEU A O 1
ATOM 733 N N . ILE A 1 90 ? -2.829 15.861 19.765 1.00 94.12 90 ILE A N 1
ATOM 734 C CA . ILE A 1 90 ? -2.651 17.247 20.225 1.00 94.12 90 ILE A CA 1
ATOM 735 C C . ILE A 1 90 ? -3.995 17.979 20.238 1.00 94.12 90 ILE A C 1
ATOM 737 O O . ILE A 1 90 ? -4.302 18.701 21.188 1.00 94.12 90 ILE A O 1
ATOM 741 N N . PHE A 1 91 ? -4.795 17.808 19.187 1.00 92.31 91 PHE A N 1
ATOM 742 C CA . PHE A 1 91 ? -6.081 18.481 19.061 1.00 92.31 91 PHE A CA 1
ATOM 743 C C . PHE A 1 91 ? -7.095 17.978 20.093 1.00 92.31 91 PHE A C 1
ATOM 745 O O . PHE A 1 91 ? -7.776 18.787 20.721 1.00 92.31 91 PHE A O 1
ATOM 752 N N . GLU A 1 92 ? -7.149 16.666 20.322 1.00 93.06 92 GLU A N 1
ATOM 753 C CA . GLU A 1 92 ? -7.978 16.045 21.357 1.00 93.06 92 GLU A CA 1
ATOM 754 C C . GLU A 1 92 ? -7.611 16.577 22.752 1.00 93.06 92 GLU A C 1
ATOM 756 O O . GLU A 1 92 ? -8.475 17.072 23.479 1.00 93.06 92 GLU A O 1
ATOM 761 N N . GLN A 1 93 ? -6.318 16.599 23.089 1.00 92.25 93 GLN A N 1
ATOM 762 C CA . GLN A 1 93 ? -5.840 17.118 24.373 1.00 92.25 93 GLN A CA 1
ATOM 763 C C . GLN A 1 93 ? -6.116 18.622 24.544 1.00 92.25 93 GLN A C 1
ATOM 765 O O . GLN A 1 93 ? -6.455 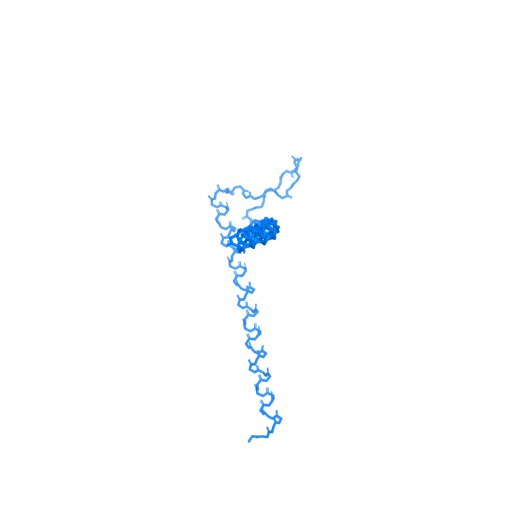19.093 25.637 1.00 92.25 93 GLN A O 1
ATOM 770 N N . TRP A 1 94 ? -5.975 19.401 23.469 1.00 92.88 94 TRP A N 1
ATOM 771 C CA . TRP A 1 94 ? -6.285 20.829 23.471 1.00 92.88 94 TRP A CA 1
ATOM 772 C C . TRP A 1 94 ? -7.778 21.085 23.705 1.00 92.88 94 TRP A C 1
ATOM 774 O O . TRP A 1 94 ? -8.128 21.941 24.524 1.00 92.88 94 TRP A O 1
ATOM 784 N N . LEU A 1 95 ? -8.655 20.323 23.039 1.00 91.75 95 LEU A N 1
ATOM 785 C CA . LEU A 1 95 ? -10.102 20.397 23.239 1.00 91.75 95 LEU A CA 1
ATOM 786 C C . LEU A 1 95 ? -10.480 20.069 24.683 1.00 91.75 95 LEU A C 1
ATOM 788 O O . LEU A 1 95 ? -11.196 20.850 25.307 1.00 91.75 95 LEU A O 1
ATOM 792 N N . GLU A 1 96 ? -9.950 18.979 25.237 1.00 91.56 96 GLU A N 1
ATOM 793 C CA . GLU A 1 96 ? -10.223 18.578 26.620 1.00 91.56 96 GLU A CA 1
ATOM 794 C C . GLU A 1 96 ? -9.781 19.661 27.619 1.00 91.56 96 GLU A C 1
ATOM 796 O O . GLU A 1 96 ? -10.511 20.017 28.547 1.00 91.56 96 GLU A O 1
ATOM 801 N N . THR A 1 97 ? -8.601 20.248 27.402 1.00 90.56 97 THR A N 1
ATOM 802 C CA . THR A 1 97 ? -8.067 21.310 28.265 1.00 90.56 97 THR A CA 1
ATOM 803 C C . THR A 1 97 ? -8.943 22.563 28.235 1.00 90.56 97 THR A C 1
ATOM 805 O O . THR A 1 97 ? -9.182 23.184 29.273 1.00 90.56 97 THR A O 1
ATOM 808 N N . ASN A 1 98 ? -9.424 22.961 27.058 1.00 90.31 98 ASN A N 1
ATOM 809 C CA . ASN A 1 98 ? -10.289 24.133 26.932 1.00 90.31 98 ASN A CA 1
ATOM 810 C C . ASN A 1 98 ? -11.691 23.883 27.470 1.00 90.31 98 ASN A C 1
ATOM 812 O O . ASN A 1 98 ? -12.267 24.789 28.069 1.00 90.31 98 ASN A O 1
ATOM 816 N N . TRP A 1 99 ? -12.207 22.667 27.309 1.00 90.75 99 TRP A N 1
ATOM 817 C CA . TRP A 1 99 ? -13.481 22.270 27.889 1.00 90.75 99 TRP A CA 1
ATOM 818 C C . TRP A 1 99 ? -13.452 22.388 29.417 1.00 90.75 99 TRP A C 1
ATOM 820 O O . TRP A 1 99 ? -14.265 23.111 29.988 1.00 90.75 99 TRP A O 1
ATOM 830 N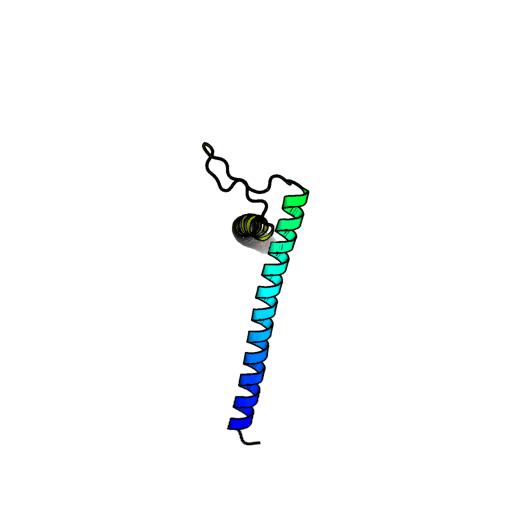 N . LYS A 1 100 ? -12.427 21.823 30.071 1.00 89.06 100 LYS A N 1
ATOM 831 C CA . LYS A 1 100 ? -12.231 21.949 31.529 1.00 89.06 100 LYS A CA 1
ATOM 832 C C . LYS A 1 100 ? -12.125 23.405 31.989 1.00 89.06 100 LYS A C 1
ATOM 834 O O . LYS A 1 100 ? -12.679 23.784 33.015 1.00 89.06 100 LYS A O 1
ATOM 839 N N . LYS A 1 101 ? -11.431 24.256 31.225 1.00 87.81 101 LYS A N 1
ATOM 840 C CA . LYS A 1 101 ? -11.346 25.697 31.525 1.00 87.81 101 LYS A CA 1
ATOM 841 C C . LYS A 1 101 ? -12.691 26.412 31.390 1.00 87.81 101 LYS A C 1
ATOM 843 O O . LYS A 1 101 ? -12.914 27.389 32.100 1.00 87.81 101 LYS A O 1
ATOM 848 N N . ALA A 1 102 ? -13.547 25.981 30.468 1.00 86.81 102 ALA A N 1
ATOM 849 C CA . ALA A 1 102 ? -14.883 26.539 30.314 1.00 86.81 102 ALA A CA 1
ATOM 850 C C . ALA A 1 102 ? -15.792 26.129 31.482 1.00 86.81 102 ALA A C 1
ATOM 852 O O . ALA A 1 102 ? -16.465 26.991 32.038 1.00 86.81 102 ALA A O 1
ATOM 853 N N . GLU A 1 103 ? -15.748 24.860 31.899 1.00 88.06 103 GLU A N 1
ATOM 854 C CA . GLU A 1 103 ? -16.493 24.358 33.064 1.00 88.06 103 GLU A CA 1
ATOM 855 C C . GLU A 1 103 ? -16.134 25.127 34.342 1.00 88.06 103 GLU A C 1
ATOM 857 O O . GLU A 1 103 ? -17.026 25.635 35.018 1.00 88.06 103 GLU A O 1
ATOM 862 N N . LEU A 1 104 ? -14.837 25.331 34.605 1.00 88.50 104 LEU A N 1
ATOM 863 C CA . LEU A 1 104 ? -14.367 26.093 35.769 1.00 88.50 104 LEU A CA 1
ATOM 864 C C . LEU A 1 104 ? -14.912 27.531 35.808 1.00 88.50 104 LEU A C 1
ATOM 866 O O . LEU A 1 104 ? -15.331 28.003 36.860 1.00 88.50 104 LEU A O 1
ATOM 870 N N . ARG A 1 105 ? -14.966 28.229 34.665 1.00 87.00 105 ARG A N 1
ATOM 871 C CA . ARG A 1 105 ? -15.539 29.588 34.615 1.00 87.00 105 ARG A CA 1
ATOM 872 C C . ARG A 1 105 ? -17.034 29.601 34.914 1.00 87.00 105 ARG A C 1
ATOM 874 O O . ARG A 1 105 ? -17.525 30.537 35.536 1.00 87.00 105 ARG A O 1
ATOM 881 N N . VAL A 1 106 ? -17.762 28.585 34.453 1.00 87.12 106 VAL A N 1
ATOM 882 C CA . VAL A 1 106 ? -19.202 28.467 34.713 1.00 87.12 106 VAL A CA 1
ATOM 883 C C . VAL A 1 106 ? -19.457 28.215 36.200 1.00 87.12 106 VAL A C 1
ATOM 885 O O . VAL A 1 106 ? -20.365 28.822 36.768 1.00 87.12 106 VAL A O 1
ATOM 888 N N . GLU A 1 107 ? -18.647 27.373 36.845 1.00 86.94 107 GLU A N 1
ATOM 889 C CA . GLU A 1 107 ? -18.718 27.149 38.294 1.00 86.94 107 GLU A CA 1
ATOM 890 C C . GLU A 1 107 ? -18.442 28.438 39.085 1.00 86.94 107 GLU A C 1
ATOM 892 O O . GLU A 1 107 ? -19.254 28.814 39.935 1.00 86.94 107 GLU A O 1
ATOM 897 N N . GLU A 1 108 ? -17.377 29.173 38.746 1.00 85.19 108 GLU A N 1
ATOM 898 C CA . GLU A 1 108 ? -17.040 30.461 39.374 1.00 85.19 108 GLU A CA 1
ATOM 899 C C . GLU A 1 108 ? -18.163 31.507 39.225 1.00 85.19 108 GLU A C 1
ATOM 901 O O . GLU A 1 108 ? -18.483 32.237 40.169 1.00 85.19 108 GLU A O 1
ATOM 906 N N . GLU A 1 109 ? -18.809 31.588 38.058 1.00 82.94 109 GLU A N 1
ATOM 907 C CA . GLU A 1 109 ? -19.954 32.484 37.853 1.00 82.94 109 GLU A CA 1
ATOM 908 C C . GLU A 1 109 ? -21.183 32.075 38.679 1.00 82.94 109 GLU A C 1
ATOM 910 O O . GLU A 1 109 ? -21.909 32.938 39.186 1.00 82.94 109 GLU A O 1
ATOM 915 N N . MET A 1 110 ? -21.440 30.774 38.826 1.00 77.31 110 MET A N 1
ATOM 916 C CA . MET A 1 110 ? -22.578 30.264 39.594 1.00 77.31 110 MET A CA 1
ATOM 917 C C . MET A 1 110 ? -22.411 30.466 41.101 1.00 77.31 110 MET A C 1
ATOM 919 O O . MET A 1 110 ? -23.395 30.758 41.785 1.00 77.31 110 MET A O 1
ATOM 923 N N . GLU A 1 111 ? -21.195 30.335 41.628 1.00 77.12 111 GLU A N 1
ATOM 924 C CA . GLU A 1 111 ? -20.908 30.623 43.035 1.00 77.12 111 GLU A CA 1
ATOM 925 C C . GLU A 1 111 ? -21.012 32.118 43.349 1.00 77.12 111 GLU A C 1
ATOM 927 O O . GLU A 1 111 ? -21.608 32.494 44.360 1.00 77.12 111 GLU A O 1
ATOM 932 N N . ASN A 1 112 ? -20.517 32.983 42.459 1.00 71.44 112 ASN A N 1
ATOM 933 C CA . ASN A 1 112 ? -20.603 34.434 42.640 1.00 71.44 112 ASN A CA 1
ATOM 934 C C . ASN A 1 112 ? -22.041 34.970 42.583 1.00 71.44 112 ASN A C 1
ATOM 936 O O . ASN A 1 112 ? -22.339 35.953 43.248 1.00 71.44 112 ASN A O 1
ATOM 940 N N . LYS A 1 113 ? -22.950 34.321 41.844 1.00 66.06 113 LYS A N 1
ATOM 941 C CA . LYS A 1 113 ? -24.380 34.687 41.815 1.00 66.06 113 LYS A CA 1
ATOM 942 C C . LYS A 1 113 ? -25.173 34.241 43.049 1.00 66.06 113 LYS A C 1
ATOM 944 O O . LYS A 1 113 ? -26.321 34.652 43.199 1.00 66.06 113 LYS A O 1
ATOM 949 N N . LYS A 1 114 ? -24.613 33.367 43.893 1.00 58.56 114 LYS A N 1
ATOM 950 C CA . LYS A 1 114 ? -25.255 32.881 45.128 1.00 58.56 114 LYS A CA 1
ATOM 951 C C . LYS A 1 114 ? -24.880 33.693 46.377 1.00 58.56 114 LYS A C 1
ATOM 953 O O . LYS A 1 114 ? -25.490 33.461 47.420 1.00 58.56 114 LYS A O 1
ATOM 958 N N . LYS A 1 115 ? -23.893 34.588 46.285 1.00 51.94 115 LYS A N 1
ATOM 959 C CA . LYS A 1 115 ? -23.531 35.564 47.327 1.00 51.94 115 LYS A CA 1
ATOM 960 C C . LYS A 1 115 ? -24.250 36.886 47.099 1.00 51.94 115 LYS A C 1
ATOM 962 O O . LYS A 1 115 ? -24.554 37.535 48.121 1.00 51.94 115 LYS A O 1
#

Radius of gyration: 28.16 Å; chains: 1; bounding box: 55×70×68 Å

pLDDT: mean 90.57, std 7.77, range [51.94, 97.56]

Foldseek 3Di:
DDPVVVVVVVVVVVVVVVVVVVVVVVVVLQVQLLVQLVVQCVVPVQADFPDDPVDTDHDSPSNVRSVVVVVVVVVVVVVVVVVVVVVVVVVVVVVVVVVVVVVVVVVVVVVVVVD

Sequence (115 aa):
MNKQQLIEKYFWEQKRKEVITTVLIIVGILVLIYLIGIISLKIDPEGINIGSKEEPYNSTNVFAVGLFWFMILTVLSMVFFGFGWILYLIFEQWLETNWKKAELRVEEEMENKKK